Protein AF-A0A7S9SWQ0-F1 (afdb_monomer_lite)

Sequence (175 aa):
VNQKLMDEHLKFTGGRVFTRFPPEPNGYLHIGHSKAIAVNFGYAKFHDGVCYLRYDDTNPEAEEEQYFTSIRETVDWLGFKPYKITYSSDYFDHLYELAEFLIKKGLAYVCFCTAEEMKIGRGLVNGKGGHERKGCPEREKSVDVNLQEFRNMRDGKYGKGEATLRMKQDFKNDN

Radius of gyration: 20.46 Å; chains: 1; bounding box: 48×37×52 Å

pLDDT: mean 95.04, std 5.32, range [67.31, 98.69]

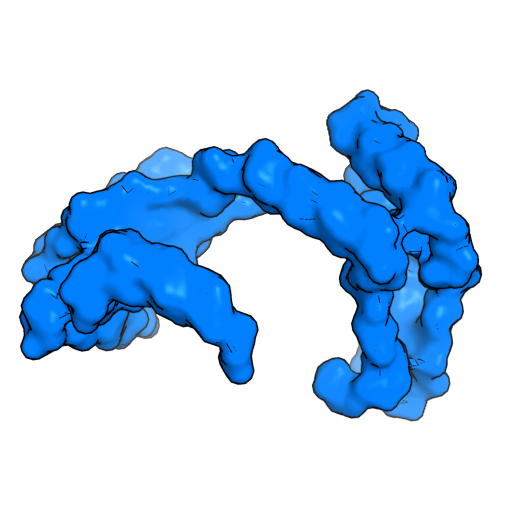Secondary structure (DSSP, 8-state):
--HHHHHHHHHHHTT--EEEE---SSSPPPHHHHHHHHHHHHHHHHTT-EEEEEE----TTS--HHHHHHHHHHHHHTT---SEEEESGGGHHHHHHHHHHHHHTTSEEEE---HHHHHHHTT-BTTB--SPP---GGGG--HHHHHHHHHHHHTT-S-TTT-EEEE---TT---

Organism: Geotrichum candidum (NCBI:txid1173061)

InterPro domains:
  IPR000924 Glutamyl/glutaminyl-tRNA synthetase [PR00987] (20-32)
  IPR000924 Glutamyl/glutaminyl-tRNA synthetase [PR00987] (34-45)
  IPR000924 Glutamyl/glutaminyl-tRNA synthetase [PR00987] (49-62)
  IPR001412 Aminoacyl-tRNA synthetase, class I, conserved site [PS00178] (23-34)
  IPR014729 Rossmann-like alpha/beta/alpha sandwich fold [G3DSA:3.40.50.620] (1-175)
  IPR020058 Glutamyl/glutaminyl-tRNA synthetase, class Ib, catalytic domain [PF00749] (17-172)
  IPR050132 Glutamine/Glutamate--tRNA Ligase [PTHR43097] (3-175)

Structure (mmCIF, N/CA/C/O backbone):
data_AF-A0A7S9SWQ0-F1
#
_entry.id   AF-A0A7S9SWQ0-F1
#
loop_
_atom_site.group_PDB
_atom_site.id
_atom_site.type_symbol
_atom_site.label_atom_id
_atom_site.label_alt_id
_atom_site.label_comp_id
_atom_site.label_asym_id
_atom_site.label_entity_id
_atom_site.label_seq_id
_atom_site.pdbx_PDB_ins_code
_atom_site.Cartn_x
_atom_site.Cartn_y
_atom_site.Cartn_z
_atom_site.occupancy
_atom_site.B_iso_or_equiv
_atom_site.auth_seq_id
_atom_site.auth_comp_id
_atom_site.auth_asym_id
_atom_site.auth_atom_id
_atom_site.pdbx_PDB_model_num
ATOM 1 N N . VAL A 1 1 ? -17.117 10.982 -8.349 1.00 67.31 1 VAL A N 1
ATOM 2 C CA . VAL A 1 1 ? -16.952 9.782 -7.492 1.00 67.31 1 VAL A CA 1
ATOM 3 C C . VAL A 1 1 ? -17.739 8.650 -8.129 1.00 67.31 1 VAL A C 1
ATOM 5 O O . VAL A 1 1 ? -18.828 8.915 -8.618 1.00 67.31 1 VAL A O 1
ATOM 8 N N . ASN A 1 2 ? -17.188 7.437 -8.211 1.00 91.94 2 ASN A N 1
ATOM 9 C CA . ASN A 1 2 ? -17.940 6.288 -8.722 1.00 91.94 2 ASN A CA 1
ATOM 10 C C . ASN A 1 2 ? -19.058 5.948 -7.720 1.00 91.94 2 ASN A C 1
ATOM 12 O O . ASN A 1 2 ? -18.755 5.550 -6.597 1.00 91.94 2 ASN A O 1
ATOM 16 N N . GLN A 1 3 ? -20.321 6.133 -8.117 1.00 94.88 3 GLN A N 1
ATOM 17 C CA . GLN A 1 3 ? -21.469 6.001 -7.212 1.00 94.88 3 GLN A CA 1
ATOM 18 C C . GLN A 1 3 ? -21.578 4.598 -6.611 1.00 94.88 3 GLN A C 1
ATOM 20 O O . GLN A 1 3 ? -21.783 4.466 -5.412 1.00 94.88 3 GLN A O 1
ATOM 25 N N . LYS A 1 4 ? -21.318 3.556 -7.409 1.00 96.00 4 LYS A N 1
ATOM 26 C CA . LYS A 1 4 ? -21.354 2.167 -6.940 1.00 96.00 4 LYS A CA 1
ATOM 27 C C . LYS A 1 4 ? -20.386 1.930 -5.774 1.00 96.00 4 LYS A C 1
ATOM 29 O O . LYS A 1 4 ? -20.752 1.296 -4.792 1.00 96.00 4 LYS A O 1
ATOM 34 N N . LEU A 1 5 ? -19.169 2.475 -5.867 1.00 96.44 5 LEU A N 1
ATOM 35 C CA . LEU A 1 5 ? -18.169 2.352 -4.800 1.00 96.44 5 LEU A CA 1
ATOM 36 C C . LEU A 1 5 ? -18.575 3.127 -3.542 1.00 96.44 5 LEU A C 1
ATOM 38 O O . LEU A 1 5 ? -18.284 2.688 -2.433 1.00 96.44 5 LEU A O 1
ATOM 42 N N . MET A 1 6 ? -19.251 4.268 -3.705 1.00 96.69 6 MET A N 1
ATOM 43 C CA . MET A 1 6 ? -19.792 5.019 -2.572 1.00 96.69 6 MET A CA 1
ATOM 44 C C . MET A 1 6 ? -20.897 4.229 -1.862 1.00 96.69 6 MET A C 1
ATOM 46 O O . MET A 1 6 ? -20.885 4.137 -0.638 1.00 96.69 6 MET A O 1
ATOM 50 N N . ASP A 1 7 ? -21.806 3.607 -2.610 1.00 97.06 7 ASP A N 1
ATOM 51 C CA . ASP A 1 7 ? -22.909 2.828 -2.039 1.00 97.06 7 ASP A CA 1
ATOM 52 C C . ASP A 1 7 ? -22.394 1.587 -1.285 1.00 97.06 7 ASP A C 1
ATOM 54 O O . ASP A 1 7 ? -22.830 1.306 -0.167 1.00 97.06 7 ASP A O 1
ATOM 58 N N . GLU A 1 8 ? -21.414 0.872 -1.853 1.00 97.44 8 GLU A N 1
ATOM 59 C CA . GLU A 1 8 ? -20.732 -0.251 -1.190 1.00 97.44 8 GLU A CA 1
ATOM 60 C C . GLU A 1 8 ? -20.012 0.200 0.091 1.00 97.44 8 GLU A C 1
ATOM 62 O O . GLU A 1 8 ? -20.122 -0.456 1.131 1.00 97.44 8 GLU A O 1
ATOM 67 N N . HIS A 1 9 ? -19.330 1.349 0.043 1.00 97.31 9 HIS A N 1
ATOM 68 C CA . HIS A 1 9 ? -18.660 1.936 1.199 1.00 97.31 9 HIS A CA 1
ATOM 69 C C . HIS A 1 9 ? -19.648 2.299 2.315 1.00 97.31 9 HIS A C 1
ATOM 71 O O . HIS A 1 9 ? -19.444 1.898 3.459 1.00 97.31 9 HIS A O 1
ATOM 77 N N . LEU A 1 10 ? -20.734 3.009 1.997 1.00 97.31 10 LEU A N 1
ATOM 78 C CA . LEU A 1 10 ? -21.754 3.403 2.975 1.00 97.31 10 LEU A CA 1
ATOM 79 C C . LEU A 1 10 ? -22.459 2.189 3.583 1.00 97.31 10 LEU A C 1
ATOM 81 O O . LEU A 1 10 ? -22.728 2.175 4.785 1.00 97.31 10 LEU A O 1
ATOM 85 N N . LYS A 1 11 ? -22.702 1.144 2.782 1.00 97.75 11 LYS A N 1
ATOM 86 C CA . LYS A 1 11 ? -23.241 -0.128 3.272 1.00 97.75 11 LYS A CA 1
ATOM 87 C C . LYS A 1 11 ? -22.292 -0.800 4.267 1.00 97.75 11 LYS A C 1
ATOM 89 O O . LYS A 1 11 ? -22.757 -1.331 5.271 1.00 97.75 11 LYS A O 1
ATOM 94 N N . PHE A 1 12 ? -20.984 -0.780 4.005 1.00 97.12 12 PHE A N 1
ATOM 95 C CA . PHE A 1 12 ? -19.982 -1.353 4.905 1.00 97.12 12 PHE A CA 1
ATOM 96 C C . PHE A 1 12 ? -19.826 -0.546 6.203 1.00 97.12 12 PHE A C 1
ATOM 98 O O . PHE A 1 12 ? -19.812 -1.119 7.293 1.00 97.12 12 PHE A O 1
ATOM 105 N N . THR A 1 13 ? -19.712 0.781 6.109 1.00 97.62 13 THR A N 1
ATOM 106 C CA . THR A 1 13 ? -19.466 1.634 7.283 1.00 97.62 13 THR A CA 1
ATOM 107 C C . THR A 1 13 ? -20.721 1.869 8.120 1.00 97.62 13 THR A C 1
ATOM 109 O O . THR A 1 13 ? -20.622 2.167 9.317 1.00 97.62 13 THR A O 1
ATOM 112 N N . GLY A 1 14 ? -21.903 1.748 7.510 1.00 97.31 14 GLY A N 1
ATOM 113 C CA . GLY A 1 14 ? -23.166 2.186 8.100 1.00 97.31 14 GLY A CA 1
ATOM 114 C C . GLY A 1 14 ? -23.201 3.700 8.328 1.00 97.31 14 GLY A C 1
ATOM 115 O O . GLY A 1 14 ? -23.859 4.154 9.257 1.00 97.31 14 GLY A O 1
ATOM 116 N N . GLY A 1 15 ? -22.423 4.470 7.556 1.00 96.38 15 GLY A N 1
ATOM 117 C CA . GLY A 1 15 ? -22.285 5.924 7.709 1.00 96.38 15 GLY A CA 1
ATOM 118 C C . GLY A 1 15 ? -21.417 6.380 8.889 1.00 96.38 15 GLY A C 1
ATOM 119 O O . GLY A 1 15 ? -21.279 7.581 9.107 1.00 96.38 15 GLY A O 1
ATOM 120 N N . ARG A 1 16 ? -20.817 5.453 9.647 1.00 97.75 16 ARG A N 1
ATO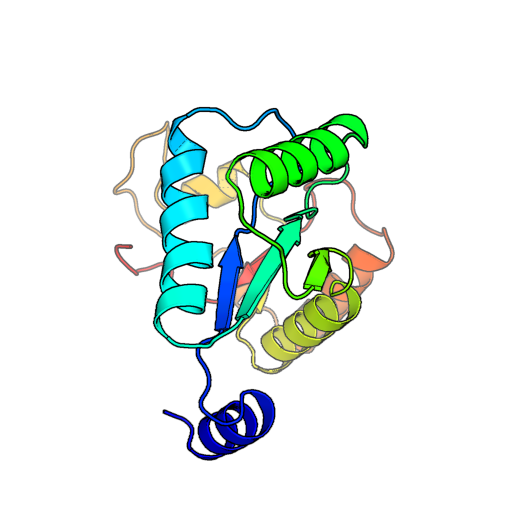M 121 C CA . ARG A 1 16 ? -19.915 5.783 10.762 1.00 97.75 16 ARG A CA 1
ATOM 122 C C . ARG A 1 16 ? -18.539 6.217 10.264 1.00 97.75 16 ARG A C 1
ATOM 124 O O . ARG A 1 16 ? -18.103 5.830 9.181 1.00 97.75 16 ARG A O 1
ATOM 131 N N . VAL A 1 17 ? -17.818 6.961 11.101 1.00 98.38 17 VAL A N 1
ATOM 132 C CA . VAL A 1 17 ? -16.421 7.335 10.845 1.00 98.38 17 VAL A CA 1
ATOM 133 C C . VAL A 1 17 ? -15.501 6.125 11.018 1.00 98.38 17 VAL A C 1
ATOM 135 O O . VAL A 1 17 ? -15.599 5.393 12.001 1.00 98.38 17 VAL A O 1
ATOM 138 N N . PHE A 1 18 ? -14.585 5.937 10.068 1.00 98.62 18 PHE A N 1
ATOM 139 C CA . PHE A 1 18 ? -13.525 4.930 10.113 1.00 98.62 18 PHE A CA 1
ATOM 140 C C . PHE A 1 18 ? -12.170 5.627 9.967 1.00 98.62 18 PHE A C 1
ATOM 142 O O . PHE A 1 18 ? -11.905 6.267 8.950 1.00 98.62 18 PHE A O 1
ATOM 149 N N . THR A 1 19 ? -11.301 5.489 10.965 1.00 98.69 19 THR A N 1
ATOM 150 C CA . THR A 1 19 ? -9.908 5.965 10.920 1.00 98.69 19 THR A CA 1
ATOM 151 C C . THR A 1 19 ? -8.932 4.805 11.119 1.00 98.69 19 THR A C 1
ATOM 153 O O . THR A 1 19 ? -9.324 3.679 11.445 1.00 98.69 19 THR A O 1
ATOM 156 N N . ARG A 1 20 ? -7.635 5.059 10.906 1.00 98.56 20 ARG A N 1
ATOM 157 C CA . ARG A 1 20 ? -6.578 4.122 11.302 1.00 98.56 20 ARG A CA 1
ATOM 158 C C . ARG A 1 20 ? -5.321 4.844 11.748 1.00 98.56 20 ARG A C 1
ATOM 160 O O . ARG A 1 20 ? -4.927 5.818 11.101 1.00 98.56 20 ARG A O 1
ATOM 167 N N . PHE A 1 21 ? -4.660 4.301 12.764 1.00 98.50 21 PHE A N 1
ATOM 168 C CA . PHE A 1 21 ? -3.275 4.611 13.109 1.00 98.50 21 PHE A CA 1
ATOM 169 C C . PHE A 1 21 ? -2.368 3.504 12.541 1.00 98.50 21 PHE A C 1
ATOM 171 O O . PHE A 1 21 ? -2.488 2.369 13.008 1.00 98.50 21 PHE A O 1
ATOM 178 N N . PRO A 1 22 ? -1.539 3.794 11.512 1.00 97.69 22 PRO A N 1
ATOM 179 C CA . PRO A 1 22 ? -0.755 2.781 10.817 1.00 97.69 22 PRO A CA 1
ATOM 180 C C . PRO A 1 22 ? 0.769 2.889 11.072 1.00 97.69 22 PRO A C 1
ATOM 182 O O . PRO A 1 22 ? 1.481 3.330 10.172 1.00 97.69 22 PRO A O 1
ATOM 185 N N . PRO A 1 23 ? 1.292 2.618 12.281 1.00 96.69 23 PRO A N 1
ATOM 186 C CA . PRO A 1 23 ? 2.734 2.665 12.514 1.00 96.69 23 PRO A CA 1
ATOM 187 C C . PRO A 1 23 ? 3.461 1.497 11.830 1.00 96.69 23 PRO A C 1
ATOM 189 O O . PRO A 1 23 ? 2.956 0.373 11.807 1.00 96.69 23 PRO A O 1
ATOM 192 N N . GLU A 1 24 ? 4.673 1.754 11.343 1.00 94.75 24 GLU A N 1
ATOM 193 C CA . GLU A 1 24 ? 5.620 0.698 10.974 1.00 94.75 24 GLU A CA 1
ATOM 194 C C . GLU A 1 24 ? 6.181 0.053 12.259 1.00 94.75 24 GLU A C 1
ATOM 196 O O . GLU A 1 24 ? 6.611 0.777 13.164 1.00 94.75 24 GLU A O 1
ATOM 201 N N . PRO A 1 25 ? 6.183 -1.286 12.393 1.00 91.94 25 PRO A N 1
ATOM 202 C CA . PRO A 1 25 ? 6.657 -1.968 13.598 1.00 91.94 25 PRO A CA 1
ATOM 203 C C . PRO A 1 25 ? 8.178 -2.208 13.577 1.00 91.94 25 PRO A C 1
ATOM 205 O O . PRO A 1 25 ? 8.646 -3.312 13.841 1.00 91.94 25 PRO A O 1
ATOM 208 N N . ASN A 1 26 ? 8.951 -1.161 13.277 1.00 92.00 26 ASN A N 1
ATOM 209 C CA . ASN A 1 26 ? 10.418 -1.190 13.162 1.00 92.00 26 ASN A CA 1
ATOM 210 C C . ASN A 1 26 ? 11.141 -0.282 14.177 1.00 92.00 26 ASN A C 1
ATOM 212 O O . ASN A 1 26 ? 12.345 -0.044 14.076 1.00 92.00 26 ASN A O 1
ATOM 216 N N . GLY A 1 27 ? 10.408 0.253 15.157 1.00 92.75 27 GLY A N 1
ATOM 217 C CA . GLY A 1 27 ? 10.958 1.137 16.175 1.00 92.75 27 GLY A CA 1
ATOM 218 C C . GLY A 1 27 ? 9.958 1.511 17.266 1.00 92.75 27 GLY A C 1
ATOM 219 O O . GLY A 1 27 ? 8.750 1.299 17.155 1.00 92.75 27 GLY A O 1
ATOM 220 N N . TYR A 1 28 ? 10.474 2.103 18.344 1.00 95.56 28 TYR A N 1
ATOM 221 C CA . TYR A 1 28 ? 9.652 2.611 19.441 1.00 95.56 28 TYR A CA 1
ATOM 222 C C . TYR A 1 28 ? 8.925 3.902 19.058 1.00 95.56 28 TYR A C 1
ATOM 224 O O . TYR A 1 28 ? 9.494 4.815 18.450 1.00 95.56 28 TYR A O 1
ATOM 232 N N . LEU A 1 29 ? 7.673 4.031 19.499 1.00 96.94 29 LEU A N 1
ATOM 233 C CA . LEU A 1 29 ? 6.924 5.268 19.325 1.00 96.94 29 LEU A CA 1
ATOM 234 C C . LEU A 1 29 ? 7.511 6.384 20.201 1.00 96.94 29 LEU A C 1
ATOM 236 O O . LEU A 1 29 ? 7.525 6.301 21.423 1.00 96.94 29 LEU A O 1
ATOM 240 N N . HIS A 1 30 ? 7.931 7.483 19.577 1.00 96.69 30 HIS A N 1
ATOM 241 C CA . HIS A 1 30 ? 8.272 8.729 20.273 1.00 96.69 30 HIS A CA 1
ATOM 242 C C . HIS A 1 30 ? 7.078 9.698 20.400 1.00 96.69 30 HIS A C 1
ATOM 244 O O . HIS A 1 30 ? 6.053 9.532 19.735 1.00 96.69 30 HIS A O 1
ATOM 250 N N . ILE A 1 31 ? 7.254 10.805 21.136 1.00 96.94 31 ILE A N 1
ATOM 251 C CA . ILE A 1 31 ? 6.211 11.814 21.414 1.00 96.94 31 ILE A CA 1
ATOM 252 C C . ILE A 1 31 ? 5.467 12.334 20.173 1.00 96.94 31 ILE A C 1
ATOM 254 O O . ILE A 1 31 ? 4.263 12.565 20.246 1.00 96.94 31 ILE A O 1
ATOM 258 N N . GLY A 1 32 ? 6.122 12.452 19.012 1.00 95.94 32 GLY A N 1
ATOM 259 C CA . GLY A 1 32 ? 5.454 12.838 17.760 1.00 95.94 32 GLY A CA 1
ATOM 260 C C . GLY A 1 32 ? 4.264 11.939 17.378 1.00 95.94 32 GLY A C 1
ATOM 261 O O . GLY A 1 32 ? 3.257 12.435 16.871 1.00 95.94 32 GLY A O 1
ATOM 262 N N . HIS A 1 33 ? 4.319 10.643 17.703 1.00 98.19 33 HIS A N 1
ATOM 263 C CA . HIS A 1 33 ? 3.240 9.693 17.423 1.00 98.19 33 HIS A CA 1
ATOM 264 C C . HIS A 1 33 ? 2.006 9.916 18.298 1.00 98.19 33 HIS A C 1
ATOM 266 O O . HIS A 1 33 ? 0.901 9.586 17.871 1.00 98.19 33 HIS A O 1
ATOM 272 N N . SER A 1 34 ? 2.152 10.540 19.475 1.00 97.12 34 SER A N 1
ATOM 273 C CA . SER A 1 34 ? 1.010 10.849 20.349 1.00 97.12 34 SER A CA 1
ATOM 274 C C . SER A 1 34 ? -0.044 11.698 19.633 1.00 97.12 34 SER A C 1
ATOM 276 O O . SER A 1 34 ? -1.237 11.447 19.781 1.00 97.12 34 SER A O 1
ATOM 278 N N . LYS A 1 35 ? 0.378 12.638 18.771 1.00 98.06 35 LYS A N 1
ATOM 279 C CA . LYS A 1 35 ? -0.534 13.444 17.952 1.00 98.06 35 LYS A CA 1
ATOM 280 C C . LYS A 1 35 ? -1.287 12.579 16.946 1.00 98.06 35 LYS A C 1
ATOM 282 O O . LYS A 1 35 ? -2.497 12.723 16.815 1.00 98.06 35 LYS A O 1
ATOM 287 N N . ALA A 1 36 ? -0.596 11.683 16.242 1.00 98.12 36 ALA A N 1
ATOM 288 C CA . ALA A 1 36 ? -1.229 10.789 15.275 1.00 98.12 36 ALA A CA 1
ATOM 289 C C . ALA A 1 36 ? -2.239 9.849 15.953 1.00 98.12 36 ALA A C 1
ATOM 291 O O . ALA A 1 36 ? -3.338 9.660 15.430 1.00 98.12 36 ALA A O 1
ATOM 292 N N . ILE A 1 37 ? -1.905 9.325 17.135 1.00 98.31 37 ILE A N 1
ATOM 293 C CA . ILE A 1 37 ? -2.806 8.511 17.958 1.00 98.31 37 ILE A CA 1
ATOM 294 C C . ILE A 1 37 ? -4.030 9.334 18.373 1.00 98.31 37 ILE A C 1
ATOM 296 O O . ILE A 1 37 ? -5.156 8.973 18.033 1.00 98.31 37 ILE A O 1
ATOM 300 N N . ALA A 1 38 ? -3.821 10.478 19.030 1.00 97.81 38 ALA A N 1
ATOM 301 C CA . ALA A 1 38 ? -4.905 11.320 19.527 1.00 97.81 38 ALA A CA 1
ATOM 302 C C . ALA A 1 38 ? -5.829 11.812 18.405 1.00 97.81 38 ALA A C 1
ATOM 304 O O . ALA A 1 38 ? -7.043 11.829 18.584 1.00 97.81 38 ALA A O 1
ATOM 305 N N . VAL A 1 39 ? -5.286 12.155 17.234 1.00 98.44 39 VAL A N 1
ATOM 306 C CA . VAL A 1 39 ? -6.091 12.563 16.076 1.00 98.44 39 VAL A CA 1
ATOM 307 C C . VAL A 1 39 ? -6.921 11.396 15.552 1.00 98.44 39 VAL A C 1
ATOM 309 O O . VAL A 1 39 ? -8.132 11.530 15.439 1.00 98.44 39 VAL A O 1
ATOM 312 N N . ASN A 1 40 ? -6.315 10.245 15.247 1.00 98.69 40 ASN A N 1
ATOM 313 C CA . ASN A 1 40 ? -7.055 9.150 14.611 1.00 98.69 40 ASN A CA 1
ATOM 314 C C . ASN A 1 40 ? -8.081 8.522 15.560 1.00 98.69 40 ASN A C 1
ATOM 316 O O . ASN A 1 40 ? -9.253 8.392 15.198 1.00 98.69 40 ASN A O 1
ATOM 320 N N . PHE A 1 41 ? -7.660 8.164 16.774 1.00 98.62 41 PHE A N 1
ATOM 321 C CA . PHE A 1 41 ? -8.549 7.546 17.753 1.00 98.62 41 PHE A CA 1
ATOM 322 C C . PHE A 1 41 ? -9.526 8.556 18.352 1.00 98.62 41 PHE A C 1
ATOM 324 O O . PHE A 1 41 ? -10.702 8.237 18.520 1.00 98.62 41 PHE A O 1
ATOM 331 N N . GLY A 1 42 ? -9.070 9.777 18.645 1.00 98.12 42 GLY A N 1
ATOM 332 C CA . GLY A 1 42 ? -9.922 10.830 19.192 1.00 98.12 42 GLY A CA 1
ATOM 333 C C . GLY A 1 42 ? -11.000 11.276 18.210 1.00 98.12 42 GLY A C 1
ATOM 334 O O . GLY A 1 42 ? -12.148 11.413 18.618 1.00 98.12 42 GLY A O 1
ATOM 335 N N . TYR A 1 43 ? -10.679 11.421 16.919 1.00 98.56 43 TYR A N 1
ATOM 336 C CA . TYR A 1 43 ? -11.668 11.784 15.899 1.00 98.56 43 TYR A CA 1
ATOM 337 C C . TYR A 1 43 ? -12.728 10.694 15.708 1.00 98.56 43 TYR A C 1
ATOM 339 O O . TYR A 1 43 ? -13.919 10.996 15.698 1.00 98.56 43 TYR A O 1
ATOM 347 N N . ALA A 1 44 ? -12.318 9.421 15.631 1.00 98.50 44 ALA A N 1
ATOM 348 C CA . ALA A 1 44 ? -13.270 8.312 15.591 1.00 98.50 44 ALA A CA 1
ATOM 349 C C . ALA A 1 44 ? -14.164 8.296 16.837 1.00 98.50 44 ALA A C 1
ATOM 351 O O . ALA A 1 44 ? -15.379 8.220 16.705 1.00 98.50 44 ALA A O 1
ATOM 352 N N . LYS A 1 45 ? -13.584 8.441 18.035 1.00 97.62 45 LYS A N 1
ATOM 353 C CA . LYS A 1 45 ? -14.338 8.472 19.295 1.00 97.62 45 LYS A CA 1
ATOM 354 C C . LYS A 1 45 ? -15.322 9.644 19.366 1.00 97.62 45 LYS A C 1
ATOM 356 O O . LYS A 1 45 ? -16.428 9.460 19.850 1.00 97.62 45 LYS A O 1
ATOM 361 N N . PHE A 1 46 ? -14.932 10.828 18.898 1.00 98.12 46 PHE A N 1
ATOM 362 C CA . PHE A 1 46 ? -15.785 12.021 18.901 1.00 98.12 46 PHE A CA 1
ATOM 363 C C . PHE A 1 46 ? -17.015 11.878 17.991 1.00 98.12 46 PHE A C 1
ATOM 365 O O . PHE A 1 46 ? -18.054 12.465 18.271 1.00 98.12 46 PHE A O 1
ATOM 372 N N . HIS A 1 47 ? -16.901 11.094 16.918 1.00 98.25 47 HIS A N 1
ATOM 373 C CA . HIS A 1 47 ? -17.964 10.864 15.938 1.00 98.25 47 HIS A CA 1
ATOM 374 C C . HIS A 1 47 ? -18.647 9.491 16.075 1.00 98.25 47 HIS A C 1
ATOM 376 O O . HIS A 1 47 ? -19.217 9.004 15.097 1.00 98.25 47 HIS A O 1
ATOM 382 N N . ASP A 1 48 ? -18.546 8.835 17.238 1.00 97.56 48 ASP A N 1
ATOM 383 C CA . ASP A 1 48 ? -19.100 7.490 17.487 1.00 97.56 48 ASP A CA 1
ATOM 384 C C . ASP A 1 48 ? -18.699 6.448 16.415 1.00 97.56 48 ASP A C 1
ATOM 386 O O . ASP A 1 48 ? -19.437 5.524 16.054 1.00 97.56 48 ASP A O 1
ATOM 390 N N . GLY A 1 49 ? -17.499 6.629 15.867 1.00 98.06 49 GLY A N 1
ATOM 391 C CA . GLY A 1 49 ? -16.879 5.795 14.853 1.00 98.06 49 GLY A CA 1
ATOM 392 C C . GLY A 1 49 ? -15.922 4.757 15.432 1.00 98.06 49 GLY A C 1
ATOM 393 O O . GLY A 1 49 ? -15.917 4.447 16.623 1.00 98.06 49 GLY A O 1
ATOM 394 N N . VAL A 1 50 ? -15.076 4.214 14.561 1.00 98.56 50 VAL A N 1
ATOM 395 C CA . VAL A 1 50 ? -14.082 3.193 14.906 1.00 98.56 50 VAL A CA 1
ATOM 396 C C . VAL A 1 50 ? -12.701 3.558 14.373 1.00 98.56 50 VAL A C 1
ATOM 398 O O . VAL A 1 50 ? -12.564 4.144 13.300 1.00 98.56 50 VAL A O 1
ATOM 401 N N . CYS A 1 51 ? -11.664 3.180 15.120 1.00 98.69 51 CYS A N 1
ATOM 402 C CA . CYS A 1 51 ? -10.273 3.352 14.715 1.00 98.69 51 CYS A CA 1
ATOM 403 C C . CYS A 1 51 ? -9.557 2.002 14.717 1.00 98.69 51 CYS A C 1
ATOM 405 O O . CYS A 1 51 ? -9.585 1.272 15.713 1.00 98.69 51 CYS A O 1
ATOM 407 N N . TYR A 1 52 ? -8.920 1.676 13.598 1.00 98.62 52 TYR A N 1
ATOM 408 C CA . TYR A 1 52 ? -8.034 0.524 13.478 1.00 98.62 52 TYR A CA 1
ATOM 409 C C . TYR A 1 52 ? -6.643 0.868 14.016 1.00 98.62 52 TYR A C 1
ATOM 411 O O . TYR A 1 52 ? -6.132 1.966 13.776 1.00 98.62 52 TYR A O 1
ATOM 419 N N . LEU A 1 53 ? -6.003 -0.099 14.671 1.00 98.50 53 LEU A N 1
ATOM 420 C CA . LEU A 1 53 ? -4.547 -0.128 14.780 1.00 98.50 53 LEU A CA 1
ATOM 421 C C . LEU A 1 53 ? -4.046 -1.039 13.662 1.00 98.50 53 LEU A C 1
ATOM 423 O O . LEU A 1 53 ? -4.371 -2.225 13.654 1.00 98.50 53 LEU A O 1
ATOM 427 N N . ARG A 1 54 ? -3.312 -0.488 12.696 1.00 98.25 54 ARG A N 1
ATOM 428 C CA . ARG A 1 54 ? -2.752 -1.286 11.606 1.00 98.25 54 ARG A CA 1
ATOM 429 C C . ARG A 1 54 ? -1.240 -1.298 11.705 1.00 98.25 54 ARG A C 1
ATOM 431 O O . ARG A 1 54 ? -0.640 -0.242 11.627 1.00 98.25 54 ARG A O 1
ATOM 438 N N . TYR A 1 55 ? -0.629 -2.457 11.843 1.00 96.69 55 TYR A N 1
ATOM 439 C CA . TYR A 1 55 ? 0.816 -2.535 11.678 1.00 96.69 55 TYR A CA 1
ATOM 440 C C . TYR A 1 55 ? 1.128 -2.452 10.188 1.00 96.69 55 TYR A C 1
ATOM 442 O O . TYR A 1 55 ? 0.567 -3.222 9.409 1.00 96.69 55 TYR A O 1
ATOM 450 N N . ASP A 1 56 ? 1.934 -1.470 9.784 1.00 94.19 56 ASP A N 1
ATOM 451 C CA . ASP A 1 56 ? 2.361 -1.334 8.391 1.00 94.19 56 ASP A CA 1
ATOM 452 C C . ASP A 1 56 ? 3.612 -2.183 8.143 1.00 94.19 56 ASP A C 1
ATOM 454 O O . ASP A 1 56 ? 4.730 -1.685 8.044 1.00 94.19 56 ASP A O 1
ATOM 458 N N . ASP A 1 57 ? 3.399 -3.496 8.136 1.00 90.69 57 ASP A N 1
ATOM 459 C CA . ASP A 1 57 ? 4.411 -4.551 8.151 1.00 90.69 57 ASP A CA 1
ATOM 460 C C . ASP A 1 57 ? 4.806 -5.009 6.732 1.00 90.69 57 ASP A C 1
ATOM 462 O O . ASP A 1 57 ? 4.755 -6.179 6.351 1.00 90.69 57 ASP A O 1
ATOM 466 N N . THR A 1 58 ? 5.122 -4.031 5.881 1.00 86.94 58 THR A N 1
ATOM 467 C CA . THR A 1 58 ? 5.497 -4.291 4.481 1.00 86.94 58 THR A CA 1
ATOM 468 C C . THR A 1 58 ? 6.991 -4.556 4.289 1.00 86.94 58 THR A C 1
ATOM 470 O O . THR A 1 58 ? 7.407 -4.870 3.169 1.00 86.94 58 THR A O 1
ATOM 473 N N . ASN A 1 59 ? 7.804 -4.441 5.348 1.00 83.12 59 ASN A N 1
ATOM 474 C CA . ASN A 1 59 ? 9.257 -4.560 5.281 1.00 83.12 59 ASN A CA 1
ATOM 475 C C . ASN A 1 59 ? 9.781 -5.659 6.225 1.00 83.12 59 ASN A C 1
ATOM 477 O O . ASN A 1 59 ? 10.199 -5.364 7.346 1.00 83.12 59 ASN A O 1
ATOM 481 N N . PRO A 1 60 ? 9.897 -6.909 5.746 1.00 73.50 60 PRO A N 1
ATOM 482 C CA . PRO A 1 60 ? 10.212 -8.058 6.594 1.00 73.50 60 PRO A CA 1
ATOM 483 C C . PRO A 1 60 ? 11.606 -8.013 7.244 1.00 73.50 60 PRO A C 1
ATOM 485 O O . PRO A 1 60 ? 11.860 -8.770 8.174 1.00 73.50 60 PRO A O 1
ATOM 488 N N . GLU A 1 61 ? 12.533 -7.169 6.768 1.00 72.88 61 GLU A N 1
ATOM 489 C CA . GLU A 1 61 ? 13.903 -7.085 7.307 1.00 72.88 61 GLU A CA 1
ATOM 490 C C . GLU A 1 61 ? 14.003 -6.226 8.581 1.00 72.88 61 GLU A C 1
ATOM 492 O O . GLU A 1 61 ? 15.000 -6.321 9.293 1.00 72.88 61 GLU A O 1
ATOM 497 N N . ALA A 1 62 ? 13.012 -5.375 8.863 1.00 72.62 62 ALA A N 1
ATOM 498 C CA . ALA A 1 62 ? 13.102 -4.347 9.905 1.00 72.62 62 ALA A CA 1
ATOM 499 C C . ALA A 1 62 ? 12.151 -4.571 11.093 1.00 72.62 62 ALA A C 1
ATOM 501 O O . ALA A 1 62 ? 12.074 -3.723 11.979 1.00 72.62 62 ALA A O 1
ATOM 502 N N . GLU A 1 63 ? 11.402 -5.671 11.103 1.00 75.56 63 GLU A N 1
ATOM 503 C CA . GLU A 1 63 ? 10.275 -5.872 12.012 1.00 75.56 63 GLU A CA 1
ATOM 504 C C . GLU A 1 63 ? 10.623 -6.834 13.147 1.00 75.56 63 GLU A C 1
ATOM 506 O O . GLU A 1 63 ? 11.115 -7.939 12.924 1.00 75.56 63 GLU A O 1
ATOM 511 N N . GLU A 1 64 ? 10.326 -6.427 14.382 1.00 82.69 64 GLU A N 1
ATOM 512 C CA . GLU A 1 64 ? 10.569 -7.237 15.577 1.00 82.69 64 GLU A CA 1
ATOM 513 C C . GLU A 1 64 ? 9.342 -7.246 16.491 1.00 82.69 64 GLU A C 1
ATOM 515 O O . GLU A 1 64 ? 8.723 -6.208 16.735 1.00 82.69 64 GLU A O 1
ATOM 520 N N . GLU A 1 65 ? 9.024 -8.408 17.069 1.00 87.50 65 GLU A N 1
ATOM 521 C CA . GLU A 1 65 ? 7.852 -8.620 17.938 1.00 87.50 65 GLU A CA 1
ATOM 522 C C . GLU A 1 65 ? 7.765 -7.609 19.101 1.00 87.50 65 GLU A C 1
ATOM 524 O O . GLU A 1 65 ? 6.672 -7.182 19.497 1.00 87.50 65 GLU A O 1
ATOM 529 N N . GLN A 1 66 ? 8.916 -7.158 19.614 1.00 92.75 66 GLN A N 1
ATOM 530 C CA . GLN A 1 66 ? 8.977 -6.149 20.673 1.00 92.75 66 GLN A CA 1
ATOM 531 C C . GLN A 1 66 ? 8.303 -4.825 20.279 1.00 92.75 66 GLN A C 1
ATOM 533 O O . GLN A 1 66 ? 7.633 -4.202 21.109 1.00 92.75 66 GLN A O 1
ATOM 538 N N . TYR A 1 67 ? 8.411 -4.409 19.013 1.00 93.88 67 TYR A N 1
ATOM 539 C CA . TYR A 1 67 ? 7.823 -3.157 18.542 1.00 93.88 67 TYR A CA 1
ATOM 540 C C . TYR A 1 67 ? 6.306 -3.268 18.417 1.00 93.88 67 TYR A C 1
ATOM 542 O O . TYR A 1 67 ? 5.598 -2.347 18.827 1.00 93.88 67 TYR A O 1
ATOM 550 N N . PHE A 1 68 ? 5.785 -4.413 17.965 1.00 93.81 68 PHE A N 1
ATOM 551 C CA . PHE A 1 68 ? 4.341 -4.667 17.944 1.00 93.81 68 PHE A CA 1
ATOM 552 C C . PHE A 1 68 ? 3.733 -4.514 19.340 1.00 93.81 68 PHE A C 1
ATOM 554 O O . PHE A 1 68 ? 2.733 -3.805 19.515 1.00 93.81 68 PHE A O 1
ATOM 561 N N . THR A 1 69 ? 4.373 -5.136 20.333 1.00 94.62 69 THR A N 1
ATOM 562 C CA . THR A 1 69 ? 3.935 -5.094 21.731 1.00 94.62 69 THR A CA 1
ATOM 563 C C . THR A 1 69 ? 3.986 -3.671 22.280 1.00 94.62 69 THR A C 1
ATOM 565 O O . THR A 1 69 ? 2.967 -3.164 22.750 1.00 94.62 69 THR A O 1
ATOM 568 N N . SER A 1 70 ? 5.122 -2.984 22.127 1.00 96.69 70 SER A N 1
ATOM 569 C CA . SER A 1 70 ? 5.303 -1.621 22.638 1.00 96.69 70 SER A CA 1
ATOM 570 C C . SER A 1 70 ? 4.342 -0.605 22.006 1.00 96.69 70 SER A C 1
ATOM 572 O O . SER A 1 70 ? 3.798 0.263 22.698 1.00 96.69 70 SER A O 1
ATOM 574 N N . ILE A 1 71 ? 4.071 -0.726 20.701 1.00 97.50 71 ILE A N 1
ATOM 575 C CA . ILE A 1 71 ? 3.084 0.105 20.000 1.00 97.50 71 ILE A CA 1
ATOM 576 C C . ILE A 1 71 ? 1.697 -0.074 20.624 1.00 97.50 71 ILE A C 1
ATOM 578 O O . ILE A 1 71 ? 1.032 0.921 20.926 1.00 97.50 71 ILE A O 1
ATOM 582 N N . ARG A 1 72 ? 1.259 -1.324 20.836 1.00 96.50 72 ARG A N 1
ATOM 583 C CA . ARG A 1 72 ? -0.054 -1.615 21.432 1.00 96.50 72 ARG A CA 1
ATOM 584 C C . ARG A 1 72 ? -0.146 -1.050 22.845 1.00 96.50 72 ARG A C 1
ATOM 586 O O . ARG A 1 72 ? -1.098 -0.341 23.151 1.00 96.50 72 ARG A O 1
ATOM 593 N N . GLU A 1 73 ? 0.867 -1.309 23.666 1.00 97.12 73 GLU A N 1
ATOM 594 C CA . GLU A 1 73 ? 0.937 -0.809 25.041 1.00 97.12 73 GLU A CA 1
ATOM 595 C C . GLU A 1 73 ? 0.885 0.717 25.101 1.00 97.12 73 GLU A C 1
ATOM 597 O O . GLU A 1 73 ? 0.196 1.269 25.950 1.00 97.12 73 GLU A O 1
ATOM 602 N N . THR A 1 74 ? 1.541 1.413 24.170 1.00 97.69 74 THR A N 1
ATOM 603 C CA . THR A 1 74 ? 1.496 2.881 24.098 1.00 97.69 74 THR A CA 1
ATOM 604 C C . THR A 1 74 ? 0.097 3.394 23.750 1.00 97.69 74 THR A C 1
ATOM 606 O O . THR A 1 74 ? -0.363 4.377 24.333 1.00 97.69 74 THR A O 1
ATOM 60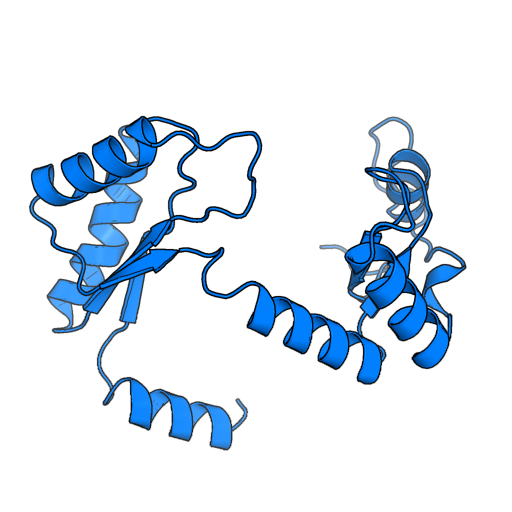9 N N . VAL A 1 75 ? -0.599 2.744 22.809 1.00 97.88 75 VAL A N 1
ATOM 610 C CA . VAL A 1 75 ? -1.984 3.099 22.452 1.00 97.88 75 VAL A CA 1
ATOM 611 C C . VAL A 1 75 ? -2.917 2.904 23.651 1.00 97.88 75 VAL A C 1
ATOM 613 O O . VAL A 1 75 ? -3.691 3.813 23.967 1.00 97.88 75 VAL A O 1
ATOM 616 N N . ASP A 1 76 ? -2.796 1.769 24.344 1.00 97.44 76 ASP A N 1
ATOM 617 C CA . ASP A 1 76 ? -3.583 1.457 25.541 1.00 97.44 76 ASP A CA 1
ATOM 618 C C . ASP A 1 76 ? -3.259 2.420 26.696 1.00 97.44 76 ASP A C 1
ATOM 620 O O . ASP A 1 76 ? -4.166 2.917 27.368 1.00 97.44 76 ASP A O 1
ATOM 624 N N . TRP A 1 77 ? -1.977 2.746 26.896 1.00 97.94 77 TRP A N 1
ATOM 625 C CA . TRP A 1 77 ? -1.503 3.676 27.925 1.00 97.94 77 TRP A CA 1
ATOM 626 C C . TRP A 1 77 ? -2.051 5.093 27.730 1.00 97.94 77 TRP A C 1
ATOM 628 O O . TRP A 1 77 ? -2.435 5.749 28.698 1.00 97.94 77 TRP A O 1
ATOM 638 N N . LEU A 1 78 ? -2.174 5.548 26.479 1.00 97.62 78 LEU A N 1
ATOM 639 C CA . LEU A 1 78 ? -2.819 6.822 26.139 1.00 97.62 78 LEU A CA 1
ATOM 640 C C . LEU A 1 78 ? -4.356 6.785 26.267 1.00 97.62 78 LEU A C 1
ATOM 642 O O . LEU A 1 78 ? -5.020 7.785 25.987 1.00 97.62 78 LEU A O 1
ATOM 646 N N . GLY A 1 79 ? -4.936 5.662 26.702 1.00 97.19 79 GLY A N 1
ATOM 647 C CA . GLY A 1 79 ? -6.363 5.523 26.995 1.00 97.19 79 GLY A CA 1
ATOM 648 C C . GLY A 1 79 ? -7.240 5.259 25.771 1.00 97.19 79 GLY A C 1
ATOM 649 O O . GLY A 1 79 ? -8.463 5.425 25.843 1.00 97.19 79 GLY A O 1
ATOM 650 N N . PHE A 1 80 ? -6.647 4.858 24.645 1.00 97.81 80 PHE A N 1
ATOM 651 C CA . PHE A 1 80 ? -7.376 4.479 23.439 1.00 97.81 80 PHE A CA 1
ATOM 652 C C . PHE A 1 80 ? -7.456 2.961 23.304 1.00 97.81 80 PHE A C 1
ATOM 654 O O . PHE A 1 80 ? -6.605 2.239 23.801 1.00 97.81 80 PHE A O 1
ATOM 661 N N . LYS A 1 81 ? -8.495 2.472 22.619 1.00 96.62 81 LYS A N 1
ATOM 662 C CA . LYS A 1 81 ? -8.661 1.047 22.316 1.00 96.62 81 LYS A CA 1
ATOM 663 C C . LYS A 1 81 ? -8.931 0.863 20.825 1.00 96.62 81 LYS A C 1
ATOM 665 O O . LYS A 1 81 ? -9.864 1.491 20.315 1.00 96.62 81 LYS A O 1
ATOM 670 N N . PRO A 1 82 ? -8.153 0.034 20.112 1.00 97.94 82 PRO A N 1
ATOM 671 C CA . PRO A 1 82 ? -8.439 -0.280 18.720 1.00 97.94 82 PRO A CA 1
ATOM 672 C C . PRO A 1 82 ? -9.715 -1.101 18.589 1.00 97.94 82 PRO A C 1
ATOM 674 O O . PRO A 1 82 ? -9.951 -2.043 19.338 1.00 97.94 82 PRO A O 1
ATOM 677 N N . TYR A 1 83 ? -10.526 -0.752 17.592 1.00 97.94 83 TYR A N 1
ATOM 678 C CA . TYR A 1 83 ? -11.687 -1.547 17.191 1.00 97.94 83 TYR A CA 1
ATOM 679 C C . TYR A 1 83 ? -11.257 -2.912 16.643 1.00 97.94 83 TYR A C 1
ATOM 681 O O . TYR A 1 83 ? 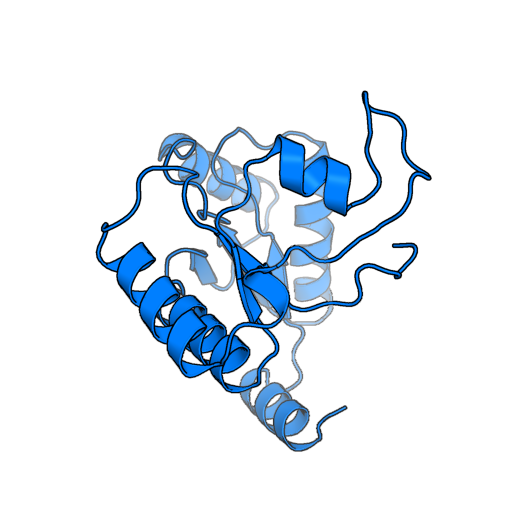-11.873 -3.936 16.929 1.00 97.94 83 TYR A O 1
ATOM 689 N N . LYS A 1 84 ? -10.187 -2.912 15.846 1.00 97.94 84 LYS A N 1
ATOM 690 C CA . LYS A 1 84 ? -9.552 -4.105 15.301 1.00 97.94 84 LYS A CA 1
ATOM 691 C C . LYS A 1 84 ? -8.068 -3.824 15.079 1.00 97.94 84 LYS A C 1
ATOM 693 O O . LYS A 1 84 ? -7.695 -2.703 14.720 1.00 97.94 84 LYS A O 1
ATOM 698 N N . ILE A 1 85 ? -7.256 -4.852 15.304 1.00 97.88 85 ILE A N 1
ATOM 699 C CA . ILE A 1 85 ? -5.843 -4.886 14.938 1.00 97.88 85 ILE A CA 1
ATOM 700 C C . ILE A 1 85 ? -5.732 -5.613 13.597 1.00 97.88 85 ILE A C 1
ATOM 702 O O . ILE A 1 85 ? -6.355 -6.657 13.416 1.00 97.88 85 ILE A O 1
ATOM 706 N N . THR A 1 86 ? -5.000 -5.032 12.655 1.00 97.38 86 THR A N 1
ATOM 707 C CA . THR A 1 86 ? -4.776 -5.595 11.313 1.00 97.38 86 THR A CA 1
ATOM 708 C C . THR A 1 86 ? -3.323 -5.428 10.909 1.00 97.38 86 THR A C 1
ATOM 710 O O . THR A 1 86 ? -2.659 -4.518 11.405 1.00 97.38 86 THR A O 1
ATOM 713 N N . TYR A 1 87 ? -2.882 -6.222 9.949 1.00 95.94 87 TYR A N 1
ATOM 714 C CA . TYR A 1 87 ? -1.540 -6.155 9.388 1.00 95.94 87 TYR A CA 1
ATOM 715 C C . TYR A 1 87 ? -1.650 -5.782 7.907 1.00 95.94 87 TYR A C 1
ATOM 717 O O . TYR A 1 87 ? -2.639 -6.121 7.257 1.00 95.94 87 TYR A O 1
ATOM 725 N N . SER A 1 88 ? -0.709 -5.012 7.367 1.00 95.12 88 SER A N 1
ATOM 726 C CA . SER A 1 88 ? -0.645 -4.757 5.922 1.00 95.12 88 SER A CA 1
ATOM 727 C C . SER A 1 88 ? -0.383 -6.063 5.157 1.00 95.12 88 SER A C 1
ATOM 729 O O . SER A 1 88 ? -0.960 -6.265 4.085 1.00 95.12 88 SER A O 1
ATOM 731 N N . SER A 1 89 ? 0.404 -6.970 5.741 1.00 93.50 89 SER A N 1
ATOM 732 C CA . SER A 1 89 ? 0.731 -8.291 5.199 1.00 93.50 89 SER A CA 1
ATOM 733 C C . SER A 1 89 ? -0.479 -9.217 5.025 1.00 93.50 89 SER A C 1
ATOM 735 O O . SER A 1 89 ? -0.521 -9.965 4.045 1.00 93.50 89 SER A O 1
ATOM 737 N N . ASP A 1 90 ? -1.522 -9.084 5.861 1.00 93.88 90 ASP A N 1
ATOM 738 C CA . ASP A 1 90 ? -2.806 -9.804 5.715 1.00 93.88 90 ASP A CA 1
ATOM 739 C C . ASP A 1 90 ? -3.444 -9.593 4.326 1.00 93.88 90 ASP A C 1
ATOM 741 O O . ASP A 1 90 ? -4.297 -10.370 3.893 1.00 93.88 90 ASP A O 1
ATOM 745 N N . TYR A 1 91 ? -3.064 -8.518 3.626 1.00 96.38 91 TYR A N 1
ATOM 746 C CA . TYR A 1 91 ? -3.640 -8.114 2.347 1.00 96.38 91 TYR A CA 1
ATOM 747 C C . TYR A 1 91 ? -2.710 -8.356 1.151 1.00 96.38 91 TYR A C 1
ATOM 749 O O . TYR A 1 91 ? -3.054 -7.923 0.051 1.00 96.38 91 TYR A O 1
ATOM 757 N N . PHE A 1 92 ? -1.559 -9.025 1.304 1.00 95.69 92 PHE A N 1
ATOM 758 C CA . PHE A 1 92 ? -0.606 -9.201 0.197 1.00 95.69 92 PHE A CA 1
ATOM 759 C C . PHE A 1 92 ? -1.192 -9.920 -1.018 1.00 95.69 92 PHE A C 1
ATOM 761 O O . PHE A 1 92 ? -0.966 -9.464 -2.140 1.00 95.69 92 PHE A O 1
ATOM 768 N N . ASP A 1 93 ? -2.003 -10.959 -0.819 1.00 96.88 93 ASP A N 1
ATOM 769 C CA . ASP A 1 93 ? -2.674 -11.643 -1.931 1.00 96.88 93 ASP A CA 1
ATOM 770 C C . ASP A 1 93 ? -3.592 -10.681 -2.696 1.00 96.88 93 ASP A C 1
ATOM 772 O O . ASP A 1 93 ? -3.522 -10.567 -3.921 1.00 96.88 93 ASP A O 1
ATOM 776 N N . HIS A 1 94 ? -4.390 -9.893 -1.972 1.00 97.25 94 HIS A N 1
ATOM 777 C CA . HIS A 1 94 ? -5.280 -8.911 -2.584 1.00 97.25 94 HIS A CA 1
ATOM 778 C C . HIS A 1 94 ? -4.510 -7.774 -3.279 1.00 97.25 94 HIS A C 1
ATOM 780 O O . HIS A 1 94 ? -4.879 -7.328 -4.366 1.00 97.25 94 HIS A O 1
ATOM 786 N N . LEU A 1 95 ? -3.407 -7.311 -2.687 1.00 97.81 95 LEU A N 1
ATOM 787 C CA . LEU A 1 95 ? -2.525 -6.312 -3.292 1.00 97.81 95 LEU A CA 1
ATOM 788 C C . LEU A 1 95 ? -1.879 -6.843 -4.579 1.00 97.81 95 LEU A C 1
ATOM 790 O O . LEU A 1 95 ? -1.776 -6.101 -5.558 1.00 97.81 95 LEU A O 1
ATOM 794 N N . TYR A 1 96 ? -1.501 -8.122 -4.611 1.00 98.12 96 TYR A N 1
ATOM 795 C CA . TYR A 1 96 ? -0.985 -8.784 -5.807 1.00 98.12 96 TYR A CA 1
ATOM 796 C C . TYR A 1 96 ? -2.046 -8.869 -6.916 1.00 98.12 96 TYR A C 1
ATOM 798 O O . TYR A 1 96 ? -1.764 -8.545 -8.072 1.00 98.12 96 TYR A O 1
ATOM 806 N N . GLU A 1 97 ? -3.288 -9.222 -6.577 1.00 98.38 97 GLU A N 1
ATOM 807 C CA . GLU A 1 97 ? -4.413 -9.216 -7.523 1.00 98.38 97 GLU A CA 1
ATOM 808 C C . GLU A 1 97 ? -4.675 -7.819 -8.103 1.00 98.38 97 GLU A C 1
ATOM 810 O O . GLU A 1 97 ? -4.867 -7.666 -9.314 1.00 98.38 97 GLU A O 1
ATOM 815 N N . LEU A 1 98 ? -4.644 -6.783 -7.258 1.00 98.38 98 LEU A N 1
ATOM 816 C CA . LEU A 1 98 ? -4.783 -5.391 -7.689 1.00 98.38 98 LEU A CA 1
ATOM 817 C C . LEU A 1 98 ? -3.616 -4.951 -8.583 1.00 98.38 98 LEU A C 1
ATOM 819 O O . LEU A 1 98 ? -3.828 -4.218 -9.551 1.00 98.38 98 LEU A O 1
ATOM 823 N N . ALA A 1 99 ? -2.398 -5.424 -8.314 1.00 98.50 99 ALA A N 1
ATOM 824 C CA . ALA A 1 99 ? -1.246 -5.191 -9.176 1.00 98.50 99 ALA A CA 1
ATOM 825 C C . ALA A 1 99 ? -1.435 -5.840 -10.558 1.00 98.50 99 ALA A C 1
ATOM 827 O O . ALA A 1 99 ? -1.281 -5.158 -11.575 1.00 98.50 99 ALA A O 1
ATOM 828 N N . GLU A 1 100 ? -1.865 -7.108 -10.626 1.00 98.50 100 GLU A N 1
ATOM 829 C CA . GLU A 1 100 ? -2.228 -7.739 -11.903 1.00 98.50 100 GLU A CA 1
ATOM 830 C C . GLU A 1 100 ? -3.352 -6.976 -12.618 1.00 98.50 100 GLU A C 1
ATOM 832 O O . GLU A 1 100 ? -3.320 -6.829 -13.842 1.00 98.50 100 GLU A O 1
ATOM 837 N N . PHE A 1 101 ? -4.351 -6.482 -11.881 1.00 98.31 101 PHE A N 1
ATOM 838 C CA . PHE A 1 101 ? -5.434 -5.678 -12.444 1.00 98.31 101 PHE A CA 1
ATOM 839 C C . PHE A 1 101 ? -4.910 -4.381 -13.076 1.00 98.31 101 PHE A C 1
ATOM 841 O O . PHE A 1 101 ? -5.298 -4.052 -14.199 1.00 98.31 101 PHE A O 1
ATOM 848 N N . LEU A 1 102 ? -3.992 -3.672 -12.410 1.00 98.56 102 LEU A N 1
ATOM 849 C CA . LEU A 1 102 ? -3.346 -2.478 -12.963 1.00 98.56 102 LEU A CA 1
ATOM 850 C C . LEU A 1 102 ? -2.543 -2.797 -14.229 1.00 98.56 102 LEU A C 1
ATOM 852 O O . LEU A 1 102 ? -2.648 -2.059 -15.211 1.00 98.56 102 LEU A O 1
ATOM 856 N N . ILE A 1 103 ? -1.801 -3.909 -14.247 1.00 98.56 103 ILE A N 1
ATOM 857 C CA . ILE A 1 103 ? -1.071 -4.369 -15.439 1.00 98.56 103 ILE A CA 1
ATOM 858 C C . ILE A 1 103 ? -2.048 -4.651 -16.586 1.00 98.56 103 ILE A C 1
ATOM 860 O O . ILE A 1 103 ? -1.864 -4.132 -17.686 1.00 98.56 103 ILE A O 1
ATOM 864 N N . LYS A 1 104 ? -3.134 -5.393 -16.329 1.00 98.50 104 LYS A N 1
ATOM 865 C CA . LYS A 1 104 ? -4.180 -5.713 -17.321 1.00 98.50 104 LYS A CA 1
ATOM 866 C C . LYS A 1 104 ? -4.867 -4.468 -17.885 1.00 98.50 104 LYS A C 1
ATOM 868 O O . LYS A 1 104 ? -5.330 -4.479 -19.022 1.00 98.50 104 LYS A O 1
ATOM 873 N N . LYS A 1 105 ? -4.918 -3.379 -17.113 1.00 98.06 105 LYS A N 1
ATOM 874 C CA . LYS A 1 105 ? -5.419 -2.065 -17.548 1.00 98.06 105 LYS A CA 1
ATOM 875 C C . LYS A 1 105 ? -4.370 -1.211 -18.274 1.00 98.06 105 LYS A C 1
ATOM 877 O O . LYS A 1 105 ? -4.692 -0.099 -18.679 1.00 98.06 105 LYS A O 1
ATOM 882 N N . GLY A 1 106 ? -3.137 -1.696 -18.434 1.00 97.62 106 GLY A N 1
ATOM 883 C CA . GLY A 1 106 ? -2.026 -0.945 -19.027 1.00 97.62 106 GLY A CA 1
ATOM 884 C C . GLY A 1 106 ? -1.480 0.170 -18.128 1.00 97.62 106 GLY A C 1
ATOM 885 O O . GLY A 1 106 ? -0.757 1.042 -18.608 1.00 97.62 106 GLY A O 1
ATOM 886 N N . LEU A 1 107 ? -1.822 0.155 -16.834 1.00 98.19 107 LEU A N 1
ATOM 887 C CA . LEU A 1 107 ? -1.486 1.188 -15.846 1.00 98.19 107 LEU A CA 1
ATOM 888 C C . LEU A 1 107 ? -0.250 0.846 -15.005 1.00 98.19 107 LEU A C 1
ATOM 890 O O . LEU A 1 107 ? 0.148 1.635 -14.150 1.00 98.19 107 LEU A O 1
ATOM 894 N N . ALA A 1 108 ? 0.375 -0.305 -15.239 1.00 98.44 108 ALA A N 1
ATOM 895 C CA . ALA A 1 108 ? 1.625 -0.707 -14.608 1.00 98.44 108 ALA A CA 1
ATOM 896 C C . ALA A 1 108 ? 2.485 -1.523 -15.581 1.00 98.44 108 ALA A C 1
ATOM 898 O O . ALA A 1 108 ? 1.966 -2.105 -16.534 1.00 98.44 108 ALA A O 1
ATOM 899 N N . TYR A 1 109 ? 3.796 -1.529 -15.352 1.00 98.44 109 TYR A N 1
ATOM 900 C CA . TYR A 1 109 ? 4.776 -2.241 -16.169 1.00 98.44 109 TYR A CA 1
ATOM 901 C C . TYR A 1 109 ? 5.970 -2.700 -15.321 1.00 98.44 109 TYR A C 1
ATOM 903 O O . TYR A 1 109 ? 6.300 -2.066 -14.315 1.00 98.44 109 TYR A O 1
ATOM 911 N N . VAL A 1 110 ? 6.614 -3.797 -15.713 1.00 98.50 110 VAL A N 1
ATOM 912 C CA . VAL A 1 110 ? 7.824 -4.318 -15.065 1.00 98.50 110 VAL A CA 1
ATOM 913 C C . VAL A 1 110 ? 9.046 -3.635 -15.664 1.00 98.50 110 VAL A C 1
ATOM 915 O O . VAL A 1 110 ? 9.130 -3.437 -16.870 1.00 98.50 110 VAL A O 1
ATOM 918 N N . CYS A 1 111 ? 9.981 -3.233 -14.813 1.00 97.88 111 CYS A N 1
ATOM 919 C CA . CYS A 1 111 ? 11.164 -2.475 -15.179 1.00 97.88 111 CYS A CA 1
ATOM 920 C C . CYS A 1 111 ? 12.422 -3.152 -14.637 1.00 97.88 111 CYS A C 1
ATOM 922 O O . CYS A 1 111 ? 12.500 -3.442 -13.445 1.00 97.88 111 CYS A O 1
ATOM 924 N N . PHE A 1 112 ? 13.410 -3.312 -15.517 1.00 97.75 112 PHE A N 1
ATOM 925 C CA . PHE A 1 112 ? 14.727 -3.887 -15.220 1.00 97.75 112 PHE A CA 1
ATOM 926 C C . PHE A 1 112 ? 15.839 -2.830 -15.123 1.00 97.75 112 PHE A C 1
ATOM 928 O O . PHE A 1 112 ? 17.021 -3.151 -15.153 1.00 97.75 112 PHE A O 1
ATOM 935 N N . CYS A 1 113 ? 15.477 -1.544 -15.067 1.00 96.50 113 CYS A N 1
ATOM 936 C CA . CYS A 1 113 ? 16.464 -0.482 -14.906 1.00 96.50 113 CYS A CA 1
ATOM 937 C C . CYS A 1 113 ? 17.070 -0.535 -13.504 1.00 96.50 113 CYS A C 1
ATOM 939 O O . CYS A 1 113 ? 16.354 -0.674 -12.511 1.00 96.50 113 CYS A O 1
ATOM 941 N N . THR A 1 114 ? 18.372 -0.298 -13.427 1.00 95.12 114 THR A N 1
ATOM 942 C CA . THR A 1 114 ? 19.077 -0.071 -12.166 1.00 95.12 114 THR A CA 1
ATOM 943 C C . THR A 1 114 ? 18.554 1.181 -11.452 1.00 95.12 114 THR A C 1
ATOM 945 O O . THR A 1 114 ? 17.925 2.065 -12.048 1.00 95.12 114 THR A O 1
ATOM 948 N N . ALA A 1 115 ? 18.845 1.299 -10.153 1.00 92.75 115 ALA A N 1
ATOM 949 C CA . ALA A 1 115 ? 18.458 2.469 -9.364 1.00 92.75 115 ALA A CA 1
ATOM 950 C C . ALA A 1 115 ? 18.984 3.790 -9.960 1.00 92.75 115 ALA A C 1
ATOM 952 O O . ALA A 1 115 ? 18.259 4.787 -9.980 1.00 92.75 115 ALA A O 1
ATOM 953 N N . GLU A 1 116 ? 20.209 3.793 -10.492 1.00 92.81 116 GLU A N 1
ATOM 954 C CA . GLU A 1 116 ? 20.811 4.976 -11.117 1.00 92.81 116 GLU A CA 1
ATOM 955 C C . GLU A 1 116 ? 20.161 5.323 -12.461 1.00 92.81 116 GLU A C 1
ATOM 957 O O . GLU A 1 116 ? 19.813 6.480 -12.695 1.00 92.81 116 GLU A O 1
ATOM 962 N N . GLU A 1 117 ? 19.880 4.337 -13.316 1.00 94.44 117 GLU A N 1
ATOM 963 C CA . GLU A 1 117 ? 19.145 4.575 -14.567 1.00 94.44 117 GLU A CA 1
ATOM 964 C C . GLU A 1 117 ? 17.739 5.124 -14.308 1.00 94.44 117 GLU A C 1
ATOM 966 O O . GLU A 1 117 ? 17.266 6.004 -15.032 1.00 94.44 117 GLU A O 1
ATOM 971 N N . MET A 1 118 ? 17.069 4.650 -13.251 1.00 93.75 118 MET A N 1
ATOM 972 C CA . MET A 1 118 ? 15.771 5.183 -12.844 1.00 93.75 118 MET A CA 1
ATOM 973 C C . MET A 1 118 ? 15.858 6.635 -12.369 1.00 93.75 118 MET A C 1
ATOM 975 O O . MET A 1 118 ? 14.978 7.425 -12.721 1.00 93.75 118 MET A O 1
ATOM 979 N N . LYS A 1 119 ? 16.892 7.005 -11.602 1.00 93.81 119 LYS A N 1
ATOM 980 C CA . LYS A 1 119 ? 17.132 8.400 -11.189 1.00 93.81 119 LYS A CA 1
ATOM 981 C C . LYS A 1 119 ? 17.360 9.298 -12.403 1.00 93.81 119 LYS A C 1
ATOM 983 O O . LYS A 1 119 ? 16.678 10.312 -12.532 1.00 93.81 119 LYS A O 1
ATOM 988 N N . ILE A 1 120 ? 18.219 8.872 -13.330 1.00 93.62 120 ILE A N 1
ATOM 989 C CA . ILE A 1 120 ? 18.495 9.598 -14.577 1.00 93.62 120 ILE A CA 1
ATOM 990 C C . ILE A 1 120 ? 17.213 9.757 -15.402 1.00 93.62 120 ILE A C 1
ATOM 992 O O . ILE A 1 120 ? 16.901 10.858 -15.843 1.00 93.62 120 ILE A O 1
ATOM 996 N N . GLY A 1 121 ? 16.421 8.692 -15.564 1.00 93.06 121 GLY A N 1
ATOM 997 C CA . GLY A 1 121 ? 15.135 8.752 -16.269 1.00 93.06 121 GLY A CA 1
ATOM 998 C C . GLY A 1 121 ? 14.116 9.694 -15.616 1.00 93.06 121 GLY A C 1
ATOM 999 O O . GLY A 1 121 ? 13.266 10.256 -16.302 1.00 93.06 121 GLY A O 1
ATOM 1000 N N . ARG A 1 122 ? 14.221 9.920 -14.301 1.00 94.31 122 ARG A N 1
ATOM 1001 C CA . ARG A 1 122 ? 13.416 10.895 -13.545 1.00 94.31 122 ARG A CA 1
ATOM 1002 C C . ARG A 1 122 ? 14.016 12.308 -13.534 1.00 94.31 122 ARG A C 1
ATOM 1004 O O . ARG A 1 122 ? 13.473 13.177 -12.861 1.00 94.31 122 ARG A O 1
ATOM 1011 N N . GLY A 1 123 ? 15.094 12.556 -14.278 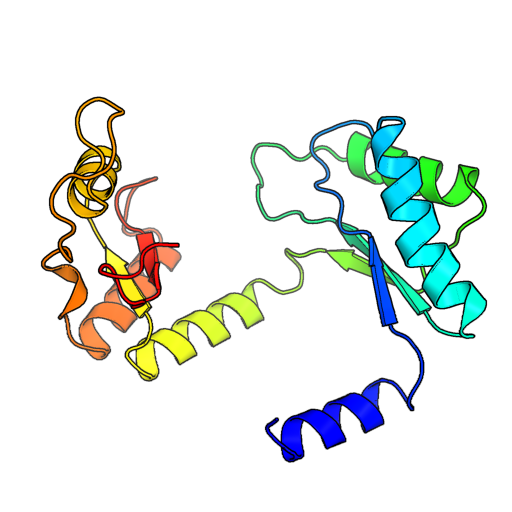1.00 93.31 123 GLY A N 1
ATOM 1012 C CA . GLY A 1 123 ? 15.728 13.872 -14.373 1.00 93.31 123 GLY A CA 1
ATOM 1013 C C . GLY A 1 123 ? 16.647 14.215 -13.196 1.00 93.31 123 GLY A C 1
ATOM 1014 O O . GLY A 1 123 ? 16.948 15.392 -12.995 1.00 93.31 123 GLY A O 1
ATOM 1015 N N . LEU A 1 124 ? 17.086 13.216 -12.416 1.00 91.81 124 LEU A N 1
ATOM 1016 C CA . LEU A 1 124 ? 18.099 13.380 -11.373 1.00 91.81 124 LEU A CA 1
ATOM 1017 C C . LEU A 1 124 ? 19.460 12.912 -11.894 1.00 91.81 124 LEU A C 1
ATOM 1019 O O . LEU A 1 124 ? 19.674 11.717 -12.101 1.00 91.81 124 LEU A O 1
ATOM 1023 N N . VAL A 1 125 ? 20.398 13.846 -12.047 1.00 87.75 125 VAL A N 1
ATOM 1024 C CA . VAL A 1 125 ? 21.784 13.566 -12.450 1.00 87.75 125 VAL A CA 1
ATOM 1025 C C . VAL A 1 125 ? 22.717 14.165 -11.403 1.00 87.75 125 VAL A C 1
ATOM 1027 O O . VAL A 1 125 ? 22.623 15.347 -11.083 1.00 87.75 125 VAL A O 1
ATOM 1030 N N . ASN A 1 126 ? 23.607 13.350 -10.826 1.00 86.38 126 ASN A N 1
ATOM 1031 C CA . ASN A 1 126 ? 24.533 13.771 -9.761 1.00 86.38 126 ASN A CA 1
ATOM 1032 C C . ASN A 1 126 ? 23.834 14.481 -8.580 1.00 86.38 126 ASN A C 1
ATOM 1034 O O . ASN A 1 126 ? 24.330 15.478 -8.056 1.00 86.38 126 ASN A O 1
ATOM 1038 N N . GLY A 1 127 ? 22.642 14.007 -8.198 1.00 83.19 127 GLY A N 1
ATOM 1039 C CA . GLY A 1 127 ? 21.840 14.585 -7.112 1.00 83.19 127 GLY A CA 1
ATOM 1040 C C . GLY A 1 127 ? 21.157 15.918 -7.443 1.00 83.19 127 GLY A C 1
ATOM 1041 O O . GLY A 1 127 ? 20.483 16.477 -6.582 1.00 83.19 127 GLY A O 1
ATOM 1042 N N . LYS A 1 128 ? 21.296 16.425 -8.674 1.00 84.19 128 LYS A N 1
ATOM 1043 C CA . LYS A 1 128 ? 20.616 17.634 -9.149 1.00 84.19 128 LYS A CA 1
ATOM 1044 C C . LYS A 1 128 ? 19.410 17.250 -10.000 1.00 84.19 128 LYS A C 1
ATOM 1046 O O . LYS A 1 128 ? 19.522 16.403 -10.883 1.00 84.19 128 LYS A O 1
ATOM 1051 N N . GLY A 1 129 ? 18.259 17.845 -9.695 1.00 88.38 129 GLY A N 1
ATOM 1052 C CA . GLY A 1 129 ? 17.034 17.710 -10.485 1.00 88.38 129 GLY A CA 1
ATOM 1053 C C . GLY A 1 129 ? 16.989 18.682 -11.669 1.00 88.38 129 GLY A C 1
ATOM 1054 O O . GLY A 1 129 ? 17.901 19.484 -11.861 1.00 88.38 129 GLY A O 1
ATOM 1055 N N . GLY A 1 130 ? 15.899 18.638 -12.437 1.00 82.06 130 GLY A N 1
ATOM 1056 C CA . GLY A 1 130 ? 15.649 19.564 -13.551 1.00 82.06 130 GLY A CA 1
ATOM 1057 C C . GLY A 1 130 ? 16.276 19.148 -14.885 1.00 82.06 130 GLY A C 1
ATOM 1058 O O . GLY A 1 130 ? 16.185 19.894 -15.857 1.00 82.06 130 GLY A O 1
ATOM 1059 N N . HIS A 1 131 ? 16.887 17.962 -14.950 1.00 88.25 131 HIS A N 1
ATOM 1060 C CA . HIS A 1 131 ? 17.302 17.364 -16.216 1.00 88.25 131 HIS A CA 1
ATOM 1061 C C . HIS A 1 131 ? 16.105 16.736 -16.945 1.00 88.25 131 HIS A C 1
ATOM 1063 O O . HIS A 1 131 ? 15.039 16.523 -16.365 1.00 88.25 131 HIS A O 1
ATOM 1069 N N . GLU A 1 132 ? 16.286 16.427 -18.229 1.00 92.25 132 GLU A N 1
ATOM 1070 C CA . GLU A 1 132 ? 15.250 15.816 -19.062 1.00 92.25 132 GLU A CA 1
ATOM 1071 C C . GLU A 1 132 ? 14.713 14.514 -18.441 1.00 92.25 132 GLU A C 1
ATOM 1073 O O . GLU A 1 132 ? 15.471 13.596 -18.118 1.00 92.25 132 GLU A O 1
ATOM 1078 N N . ARG A 1 133 ? 13.385 14.430 -18.298 1.00 94.19 133 ARG A N 1
ATOM 1079 C CA . ARG A 1 133 ? 12.681 13.233 -17.821 1.00 94.19 133 ARG A CA 1
ATOM 1080 C C . ARG A 1 133 ? 12.276 12.362 -19.006 1.00 94.19 133 ARG A C 1
ATOM 1082 O O . ARG A 1 133 ? 11.632 12.843 -19.939 1.00 94.19 133 ARG A O 1
ATOM 1089 N N . LYS A 1 134 ? 12.584 11.066 -18.945 1.00 93.75 134 LYS A N 1
ATOM 1090 C CA . LYS A 1 134 ? 12.253 10.090 -19.992 1.00 93.75 134 LYS A CA 1
ATOM 1091 C C . LYS A 1 134 ? 11.762 8.763 -19.420 1.00 93.75 134 LYS A C 1
ATOM 1093 O O . LYS A 1 134 ? 12.281 8.255 -18.426 1.00 93.75 134 LYS A O 1
ATOM 1098 N N . GLY A 1 135 ? 10.772 8.174 -20.087 1.00 92.06 135 GLY A N 1
ATOM 1099 C CA . GLY A 1 135 ? 10.362 6.795 -19.829 1.00 92.06 135 GLY A CA 1
ATOM 1100 C C . GLY A 1 135 ? 11.472 5.812 -20.209 1.00 92.06 135 GLY A C 1
ATOM 1101 O O . GLY A 1 135 ? 12.177 6.020 -21.195 1.00 92.06 135 GLY A O 1
ATOM 1102 N N . CYS A 1 136 ? 11.635 4.739 -19.435 1.00 92.94 136 CYS A N 1
ATOM 1103 C CA . CYS A 1 136 ? 12.520 3.645 -19.829 1.00 92.94 136 CYS A CA 1
ATOM 1104 C C . CYS A 1 136 ? 11.884 2.801 -20.954 1.00 92.94 136 CYS A C 1
ATOM 1106 O O . CYS A 1 136 ? 10.655 2.799 -21.075 1.00 92.94 136 CYS A O 1
ATOM 1108 N N . PRO A 1 137 ? 12.679 2.053 -21.747 1.00 92.31 137 PRO A N 1
ATOM 1109 C CA . PRO A 1 137 ? 12.166 1.248 -22.866 1.00 92.31 137 PRO A CA 1
ATOM 1110 C C . PRO A 1 137 ? 11.083 0.241 -22.454 1.00 92.31 137 PRO A C 1
ATOM 1112 O O . PRO A 1 137 ? 10.121 0.005 -23.178 1.00 92.31 137 PRO A O 1
ATOM 1115 N N . GLU A 1 138 ? 11.206 -0.286 -21.238 1.00 95.44 138 GLU A N 1
ATOM 1116 C CA . GLU A 1 138 ? 10.276 -1.228 -20.614 1.00 95.44 138 GLU A CA 1
ATOM 1117 C C . GLU A 1 138 ? 8.847 -0.684 -20.474 1.00 95.44 138 GLU A C 1
ATOM 1119 O O . GLU A 1 138 ? 7.881 -1.446 -20.459 1.00 95.44 138 GLU A O 1
ATOM 1124 N N . ARG A 1 139 ? 8.695 0.646 -20.405 1.00 96.56 139 ARG A N 1
ATOM 1125 C CA . ARG A 1 139 ? 7.406 1.312 -20.191 1.00 96.56 139 ARG A CA 1
ATOM 1126 C C . ARG A 1 139 ? 6.384 0.951 -21.260 1.00 96.56 139 ARG A C 1
ATOM 1128 O O . ARG A 1 139 ? 5.211 0.811 -20.933 1.00 96.56 139 ARG A O 1
ATOM 1135 N N . GLU A 1 140 ? 6.798 0.788 -22.513 1.00 95.94 140 GLU A N 1
ATOM 1136 C CA . GLU A 1 140 ? 5.881 0.556 -23.638 1.00 95.94 140 GLU A CA 1
ATOM 1137 C C . GLU A 1 140 ? 5.675 -0.928 -23.979 1.00 95.94 140 GLU A C 1
ATOM 1139 O O . GLU A 1 140 ? 5.003 -1.248 -24.959 1.00 95.94 140 GLU A O 1
ATOM 1144 N N . LYS A 1 141 ? 6.195 -1.852 -23.157 1.00 96.62 141 LYS A N 1
ATOM 1145 C CA . LYS A 1 141 ? 5.926 -3.288 -23.317 1.00 96.62 141 LYS A CA 1
ATOM 1146 C C . LYS A 1 141 ? 4.432 -3.601 -23.183 1.00 96.62 141 LYS A C 1
ATOM 1148 O O . LYS A 1 141 ? 3.687 -2.909 -22.481 1.00 96.62 141 LYS A O 1
ATOM 1153 N N . SER A 1 142 ? 4.001 -4.669 -23.855 1.00 98.00 142 SER A N 1
ATOM 1154 C CA . SER A 1 142 ? 2.604 -5.105 -23.858 1.00 98.00 142 SER A CA 1
ATOM 1155 C C . SER A 1 142 ? 2.148 -5.596 -22.481 1.00 98.00 142 SER A C 1
ATOM 1157 O O . SER A 1 142 ? 2.952 -5.933 -21.609 1.00 98.00 142 SER A O 1
ATOM 1159 N N . VAL A 1 143 ? 0.830 -5.650 -22.289 1.00 98.25 143 VAL A N 1
ATOM 1160 C CA . VAL A 1 143 ? 0.208 -6.178 -21.067 1.00 98.25 143 VAL A CA 1
ATOM 1161 C C . VAL A 1 143 ? 0.658 -7.613 -20.787 1.00 98.25 143 VAL A C 1
ATOM 1163 O O . VAL A 1 143 ? 1.046 -7.906 -19.660 1.00 98.25 143 VAL A O 1
ATOM 1166 N N . ASP A 1 144 ? 0.667 -8.481 -21.802 1.00 98.38 144 ASP A N 1
ATOM 1167 C CA . ASP A 1 144 ? 1.004 -9.902 -21.638 1.00 98.38 144 ASP A CA 1
ATOM 1168 C C . ASP A 1 144 ? 2.452 -10.107 -21.190 1.00 98.38 144 ASP A C 1
ATOM 1170 O O . ASP A 1 144 ? 2.713 -10.898 -20.284 1.00 98.38 144 ASP A O 1
ATOM 1174 N N . VAL A 1 145 ? 3.387 -9.340 -21.766 1.00 98.25 145 VAL A N 1
ATOM 1175 C CA . VAL A 1 145 ? 4.797 -9.376 -21.357 1.00 98.25 145 VAL A CA 1
ATOM 1176 C C . VAL A 1 145 ? 4.926 -8.929 -19.904 1.00 98.25 145 VAL A C 1
ATOM 1178 O O . VAL A 1 145 ? 5.499 -9.646 -19.093 1.00 98.25 145 VAL A O 1
ATOM 1181 N N . ASN A 1 146 ? 4.333 -7.791 -19.537 1.00 98.56 146 ASN A N 1
ATOM 1182 C CA . ASN A 1 146 ? 4.399 -7.289 -18.162 1.00 98.56 146 ASN A CA 1
ATOM 1183 C C . ASN A 1 146 ? 3.773 -8.251 -17.144 1.00 98.56 146 ASN A C 1
ATOM 1185 O O . ASN A 1 146 ? 4.305 -8.412 -16.048 1.00 98.56 146 ASN A O 1
ATOM 1189 N N . LEU A 1 147 ? 2.663 -8.902 -17.497 1.00 98.56 147 LEU A N 1
ATOM 1190 C CA . LEU A 1 147 ? 2.000 -9.869 -16.627 1.00 98.56 147 LEU A CA 1
ATOM 1191 C C . LEU A 1 147 ? 2.870 -11.113 -16.415 1.00 98.56 147 LEU A C 1
ATOM 1193 O O . LEU A 1 147 ? 2.988 -11.595 -15.288 1.00 98.56 147 LEU A O 1
ATOM 1197 N N . GLN A 1 148 ? 3.501 -11.610 -17.481 1.00 98.56 148 GLN A N 1
ATOM 1198 C CA . GLN A 1 148 ? 4.425 -12.734 -17.390 1.00 98.56 148 GLN A CA 1
ATOM 1199 C C . GLN A 1 148 ? 5.646 -12.382 -16.536 1.00 98.56 148 GLN A C 1
ATOM 1201 O O . GLN A 1 148 ? 6.017 -13.168 -15.664 1.00 98.56 148 GLN A O 1
ATOM 1206 N N . GLU A 1 149 ? 6.234 -11.198 -16.727 1.00 98.44 149 GLU A N 1
ATOM 1207 C CA . GLU A 1 149 ? 7.389 -10.780 -15.932 1.00 98.44 149 GLU A CA 1
ATOM 1208 C C . GLU A 1 149 ? 7.046 -10.555 -14.463 1.00 98.44 149 GLU A C 1
ATOM 1210 O O . GLU A 1 149 ? 7.804 -10.954 -13.583 1.00 98.44 149 GLU A O 1
ATOM 1215 N N . PHE A 1 150 ? 5.871 -10.005 -14.170 1.00 98.56 150 PHE A N 1
ATOM 1216 C CA . PHE A 1 150 ? 5.439 -9.810 -12.791 1.00 98.56 150 PHE A CA 1
ATOM 1217 C C . PHE A 1 150 ? 5.195 -11.143 -12.063 1.00 98.56 150 PHE A C 1
ATOM 1219 O O . PHE A 1 150 ? 5.507 -11.283 -10.880 1.00 98.56 150 PHE A O 1
ATOM 1226 N N . ARG A 1 151 ? 4.701 -12.165 -12.770 1.00 98.50 151 ARG A N 1
ATOM 1227 C CA . ARG A 1 151 ? 4.604 -13.537 -12.240 1.00 98.50 151 ARG A CA 1
ATOM 1228 C C . ARG A 1 151 ? 5.978 -14.168 -12.042 1.00 98.50 151 ARG A C 1
ATOM 1230 O O . ARG A 1 151 ? 6.220 -14.748 -10.992 1.00 98.50 151 ARG A O 1
ATOM 1237 N N . ASN A 1 152 ? 6.900 -13.971 -12.985 1.00 98.44 152 ASN A N 1
ATOM 1238 C CA . ASN A 1 152 ? 8.290 -14.418 -12.856 1.00 98.44 152 ASN A CA 1
ATOM 1239 C C . ASN A 1 152 ? 8.985 -13.809 -11.621 1.00 98.44 152 ASN A C 1
ATOM 1241 O O . ASN A 1 152 ? 9.746 -14.512 -10.958 1.00 98.44 152 ASN A O 1
ATOM 1245 N N . MET A 1 153 ? 8.705 -12.539 -11.290 1.00 98.06 153 MET A N 1
ATOM 1246 C CA . MET A 1 153 ? 9.199 -11.894 -10.064 1.00 98.06 153 MET A CA 1
ATOM 1247 C C . MET A 1 153 ? 8.719 -12.627 -8.807 1.00 98.06 153 MET A C 1
ATOM 1249 O O . MET A 1 153 ? 9.531 -12.950 -7.945 1.00 98.06 153 MET A O 1
ATOM 1253 N N . ARG A 1 154 ? 7.415 -12.922 -8.716 1.00 96.81 154 ARG A N 1
ATOM 1254 C CA . ARG A 1 154 ? 6.837 -13.672 -7.588 1.00 96.81 154 ARG A CA 1
ATOM 1255 C C . ARG A 1 154 ? 7.411 -15.087 -7.491 1.00 96.81 154 ARG A C 1
ATOM 1257 O O . ARG A 1 154 ? 7.675 -15.564 -6.395 1.00 96.81 154 ARG A O 1
ATOM 1264 N N . ASP A 1 155 ? 7.630 -15.734 -8.631 1.00 97.81 155 ASP A N 1
ATOM 1265 C CA . ASP A 1 155 ? 8.165 -17.095 -8.708 1.00 97.81 155 ASP A CA 1
ATOM 1266 C C . ASP A 1 155 ? 9.699 -17.150 -8.485 1.00 97.81 155 ASP A C 1
ATOM 1268 O O . ASP A 1 155 ? 10.313 -18.201 -8.665 1.00 97.81 155 ASP A O 1
ATOM 1272 N N . GLY A 1 156 ? 10.335 -16.030 -8.109 1.00 97.00 156 GLY A N 1
ATOM 1273 C CA . GLY A 1 156 ? 11.744 -15.979 -7.703 1.00 97.00 156 GLY A CA 1
ATOM 1274 C C . GLY A 1 156 ? 12.755 -16.072 -8.849 1.00 97.00 156 GLY A C 1
ATOM 1275 O O . GLY A 1 156 ? 13.903 -16.441 -8.620 1.00 97.00 156 GLY A O 1
ATOM 1276 N N . LYS A 1 157 ? 12.359 -15.752 -10.089 1.00 98.00 157 LYS A N 1
ATOM 1277 C CA . LYS A 1 157 ? 13.249 -15.848 -11.265 1.00 98.00 157 LYS A CA 1
ATOM 1278 C C . LYS A 1 157 ? 14.257 -14.699 -11.396 1.00 98.00 157 LYS A C 1
ATOM 1280 O O . LYS A 1 157 ? 15.111 -14.759 -12.275 1.00 98.00 157 LYS A O 1
ATOM 1285 N N . TYR A 1 158 ? 14.144 -13.676 -10.551 1.00 97.31 158 TYR A N 1
ATOM 1286 C CA . TYR A 1 158 ? 14.985 -12.480 -10.551 1.00 97.31 158 TYR A CA 1
ATOM 1287 C C . TYR A 1 158 ? 15.594 -12.253 -9.167 1.00 97.31 158 TYR A C 1
ATOM 1289 O O . TYR A 1 158 ? 14.938 -12.482 -8.149 1.00 97.31 158 TYR A O 1
ATOM 1297 N N . GLY A 1 159 ? 16.837 -11.780 -9.130 1.00 95.56 159 GLY A N 1
ATOM 1298 C CA . GLY A 1 159 ? 17.528 -11.381 -7.909 1.00 95.56 159 GLY A CA 1
ATOM 1299 C C . GLY A 1 159 ? 16.964 -10.098 -7.284 1.00 95.56 159 GLY A C 1
ATOM 1300 O O . GLY A 1 159 ? 16.222 -9.331 -7.908 1.00 95.56 159 GLY A O 1
ATOM 1301 N N . LYS A 1 160 ? 17.343 -9.832 -6.023 1.00 93.31 160 LYS A N 1
ATOM 1302 C CA . LYS A 1 160 ? 16.935 -8.620 -5.288 1.00 93.31 160 LYS A CA 1
ATOM 1303 C C . LYS A 1 160 ? 17.365 -7.370 -6.064 1.00 93.31 160 LYS A C 1
ATOM 1305 O O . LYS A 1 160 ? 18.552 -7.134 -6.264 1.00 93.31 160 LYS A O 1
ATOM 1310 N N . GLY A 1 161 ? 16.389 -6.554 -6.464 1.00 92.69 161 GLY A N 1
ATOM 1311 C CA . GLY A 1 161 ? 16.614 -5.294 -7.179 1.00 92.69 161 GLY A CA 1
ATOM 1312 C C . GLY A 1 161 ? 16.767 -5.411 -8.700 1.00 92.69 161 GLY A C 1
ATOM 1313 O O . GLY A 1 161 ? 16.897 -4.378 -9.351 1.00 92.69 161 GLY A O 1
ATOM 1314 N N . GLU A 1 162 ? 16.712 -6.616 -9.277 1.00 96.44 162 GLU A N 1
ATOM 1315 C CA . GLU A 1 162 ? 16.841 -6.809 -10.732 1.00 96.44 162 GLU A CA 1
ATOM 1316 C C . GLU A 1 162 ? 15.562 -6.456 -11.503 1.00 96.44 162 GLU A C 1
ATOM 1318 O O . GLU A 1 162 ? 15.630 -6.036 -12.656 1.00 96.44 162 GLU A O 1
ATOM 1323 N N . ALA A 1 163 ? 14.394 -6.595 -10.873 1.00 97.44 163 ALA A N 1
ATOM 1324 C CA . ALA A 1 163 ? 13.100 -6.296 -11.475 1.00 97.44 163 ALA A CA 1
ATOM 1325 C C . ALA A 1 163 ? 12.189 -5.559 -10.486 1.00 97.44 163 ALA A C 1
ATOM 1327 O O . ALA A 1 163 ? 12.115 -5.901 -9.306 1.00 97.44 163 ALA A O 1
ATOM 1328 N N . THR A 1 164 ? 11.466 -4.549 -10.972 1.00 97.50 164 THR A N 1
ATOM 1329 C CA . THR A 1 164 ? 10.512 -3.765 -10.174 1.00 97.50 164 THR A CA 1
ATOM 1330 C C . THR A 1 164 ? 9.216 -3.534 -10.942 1.00 97.50 164 THR A C 1
ATOM 1332 O O . THR A 1 164 ? 9.240 -3.171 -12.118 1.00 97.50 164 THR A O 1
ATOM 1335 N N . LEU A 1 165 ? 8.064 -3.699 -10.284 1.00 98.25 165 LEU A N 1
ATOM 1336 C CA . LEU A 1 165 ? 6.787 -3.266 -10.849 1.00 98.25 165 LEU A CA 1
ATOM 1337 C C . LEU A 1 165 ? 6.630 -1.757 -10.631 1.00 98.25 165 LEU A C 1
ATOM 1339 O O . LEU A 1 165 ? 6.758 -1.264 -9.511 1.00 98.25 165 LEU A O 1
ATOM 1343 N N . ARG A 1 166 ? 6.331 -1.014 -11.696 1.00 97.94 166 ARG A N 1
ATOM 1344 C CA . ARG A 1 166 ? 6.164 0.442 -11.666 1.00 97.94 166 ARG A CA 1
ATOM 1345 C C . ARG A 1 166 ? 4.792 0.838 -12.186 1.00 97.94 166 ARG A C 1
ATOM 1347 O O . ARG A 1 166 ? 4.318 0.310 -13.189 1.00 97.94 166 ARG A O 1
ATOM 1354 N N . MET A 1 167 ? 4.176 1.830 -11.548 1.00 98.00 167 MET A N 1
ATOM 1355 C CA . MET A 1 167 ? 2.972 2.464 -12.086 1.00 98.00 167 MET A CA 1
ATOM 1356 C C . MET A 1 167 ? 3.319 3.240 -13.365 1.00 98.00 167 MET A C 1
ATOM 1358 O O . MET A 1 167 ? 4.295 3.995 -13.410 1.00 98.00 167 MET A O 1
ATOM 1362 N N . LYS A 1 168 ? 2.503 3.084 -14.412 1.00 96.69 168 LYS A N 1
ATOM 1363 C CA . LYS A 1 168 ? 2.607 3.830 -15.672 1.00 96.69 168 LYS A CA 1
ATOM 1364 C C . LYS A 1 168 ? 1.930 5.197 -15.523 1.00 96.69 168 LYS A C 1
ATOM 1366 O O . LYS A 1 168 ? 0.887 5.469 -16.107 1.00 96.69 168 LYS A O 1
ATOM 1371 N N . GLN A 1 169 ? 2.534 6.050 -14.707 1.00 96.12 169 GLN A N 1
ATOM 1372 C CA . GLN A 1 169 ? 2.114 7.439 -14.516 1.00 96.12 169 GLN A CA 1
ATOM 1373 C C . GLN A 1 169 ? 2.700 8.352 -15.607 1.00 96.12 169 GLN A C 1
ATOM 1375 O O . GLN A 1 169 ? 3.374 7.894 -16.542 1.00 96.12 169 GLN A O 1
ATO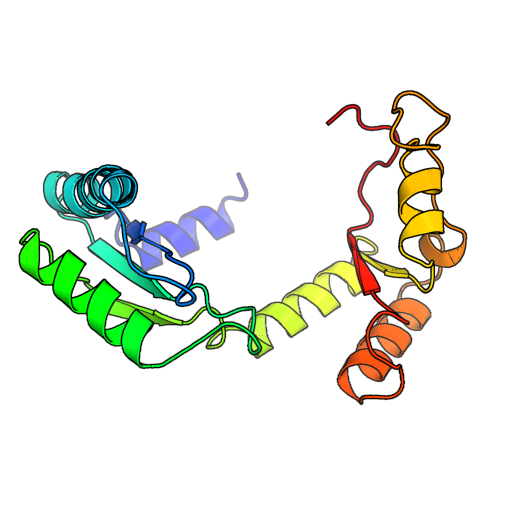M 1380 N N . ASP A 1 170 ? 2.438 9.651 -15.490 1.00 94.50 170 ASP A N 1
ATOM 1381 C CA . ASP A 1 170 ? 3.046 10.672 -16.333 1.00 94.50 170 ASP A CA 1
ATOM 1382 C C . ASP A 1 170 ? 4.431 11.064 -15.799 1.00 94.50 170 ASP A C 1
ATOM 1384 O O . ASP A 1 170 ? 4.557 11.698 -14.758 1.00 94.50 170 ASP A O 1
ATOM 1388 N N . PHE A 1 171 ? 5.484 10.697 -16.529 1.00 91.00 171 PHE A N 1
ATOM 1389 C CA . PHE A 1 171 ? 6.863 11.047 -16.174 1.00 91.00 171 PHE A CA 1
ATOM 1390 C C . PHE A 1 171 ? 7.222 12.501 -16.515 1.00 91.00 171 PHE A C 1
ATOM 1392 O O . PHE A 1 171 ? 8.324 12.945 -16.201 1.00 91.00 171 PHE A O 1
ATOM 1399 N N . LYS A 1 172 ? 6.327 13.241 -17.181 1.00 90.75 172 LYS A N 1
ATOM 1400 C CA . LYS A 1 172 ? 6.454 14.685 -17.394 1.00 90.75 172 LYS A CA 1
ATOM 1401 C C . LYS A 1 172 ? 5.763 15.498 -16.306 1.00 90.75 172 LYS A C 1
ATOM 1403 O O . LYS A 1 172 ? 5.894 16.716 -16.347 1.00 90.75 172 LYS A O 1
ATOM 1408 N N . ASN A 1 173 ? 5.086 14.860 -15.355 1.00 91.31 173 ASN A N 1
ATOM 1409 C CA . ASN A 1 173 ? 4.481 15.550 -14.225 1.00 91.31 173 ASN A CA 1
ATOM 1410 C C . ASN A 1 173 ? 5.553 16.246 -13.364 1.00 91.31 173 ASN A C 1
ATOM 1412 O O . ASN A 1 173 ? 6.672 15.745 -13.252 1.00 91.31 173 ASN A O 1
ATOM 1416 N N . ASP A 1 174 ? 5.210 17.399 -12.787 1.00 88.19 174 ASP A N 1
ATOM 1417 C CA . ASP A 1 174 ? 6.116 18.202 -11.955 1.00 88.19 174 ASP A CA 1
ATOM 1418 C C . ASP A 1 174 ? 6.095 17.830 -10.464 1.00 88.19 174 ASP A C 1
ATOM 1420 O O . ASP A 1 174 ? 6.933 18.336 -9.717 1.00 88.19 174 ASP A O 1
ATOM 1424 N N . ASN A 1 175 ? 5.181 16.945 -10.049 1.00 82.44 175 ASN A N 1
ATOM 1425 C CA . ASN A 1 175 ? 5.148 16.353 -8.708 1.00 82.44 175 ASN A CA 1
ATOM 1426 C C . ASN A 1 175 ? 6.094 15.155 -8.567 1.00 82.44 175 ASN A C 1
ATOM 1428 O O . ASN A 1 175 ? 6.205 14.355 -9.527 1.00 82.44 175 ASN A O 1
#

Foldseek 3Di:
DPVVVVVVVCVVQVPADEFEDEEALQDADDPVCLVVLCVRQVVNVVRVHFYEYEHADPDVVRHDPVSVVNVQVVSVVSVGDHPYYYYPVVCVVVVLVVLLVCLVVLFKWKDQDAPVRQCVLLQQDPNDHDHDHHDDPRSPDHSVVRNVVSVCVVVVVDDDRRMDMGTSDDSPDPD